Protein AF-A0A8J3CZI0-F1 (afdb_monomer_lite)

Sequence (64 aa):
MIKKVLFVACFALIGATFTYASQIVEEPSCVPVTTSCQIQTIVCGDDIWEIIEGAIEADEVICP

Secondary structure (DSSP, 8-state):
-HHHHHHHHHHHHHHHHGGGSS----PPEEEEEE-TTS-EEEEEESSHHHHHHHHHHHHHHH--

Structure (mmCIF, N/CA/C/O backbone):
data_AF-A0A8J3CZI0-F1
#
_entry.id   AF-A0A8J3CZI0-F1
#
loop_
_atom_site.group_PDB
_atom_site.id
_atom_site.type_symbol
_atom_site.label_atom_id
_atom_site.label_alt_id
_atom_site.label_comp_id
_atom_site.label_asym_id
_atom_site.label_entity_id
_atom_site.label_seq_id
_atom_site.pdbx_PDB_ins_code
_atom_site.Cartn_x
_atom_site.Cartn_y
_atom_site.Cartn_z
_atom_site.occupancy
_atom_site.B_iso_or_equiv
_atom_site.auth_seq_id
_atom_site.auth_comp_id
_atom_site.auth_asym_id
_atom_site.auth_atom_id
_atom_site.pdbx_PDB_model_num
ATOM 1 N N . MET A 1 1 ? -14.581 -3.936 57.266 1.00 50.25 1 MET A N 1
ATOM 2 C CA . MET A 1 1 ? -13.703 -4.206 56.098 1.00 50.25 1 MET A CA 1
ATOM 3 C C . MET A 1 1 ? -14.417 -4.102 54.740 1.00 50.25 1 MET A C 1
ATOM 5 O O . MET A 1 1 ? -13.765 -3.753 53.770 1.00 50.25 1 MET A O 1
ATOM 9 N N . ILE A 1 2 ? -15.744 -4.281 54.668 1.00 55.53 2 ILE A N 1
ATOM 10 C CA . ILE A 1 2 ? -16.550 -4.302 53.423 1.00 55.53 2 ILE A CA 1
ATOM 11 C C . ILE A 1 2 ? -16.555 -2.982 52.613 1.00 55.53 2 ILE A C 1
ATOM 13 O O . ILE A 1 2 ? -16.529 -3.021 51.387 1.00 55.53 2 ILE A O 1
ATOM 17 N N . LYS A 1 3 ? -16.496 -1.805 53.260 1.00 51.97 3 LYS A N 1
ATOM 18 C CA . LYS A 1 3 ? -16.512 -0.496 52.563 1.00 51.97 3 LYS A CA 1
ATOM 19 C C . LYS A 1 3 ? -15.307 -0.245 51.641 1.00 51.97 3 LYS A C 1
ATOM 21 O O . LYS A 1 3 ? -15.452 0.464 50.655 1.00 51.97 3 LYS A O 1
ATOM 26 N N . LYS A 1 4 ? -14.132 -0.814 51.945 1.00 52.25 4 LYS A N 1
ATOM 27 C CA . LYS A 1 4 ? -12.914 -0.617 51.134 1.00 52.25 4 LYS A CA 1
ATOM 28 C C . LYS A 1 4 ? -12.937 -1.452 49.849 1.00 52.25 4 LYS A C 1
ATOM 30 O O . LYS A 1 4 ? -12.430 -1.007 48.831 1.00 52.25 4 LYS A O 1
ATOM 35 N N . VAL A 1 5 ? -13.574 -2.623 49.893 1.00 58.22 5 VAL A N 1
ATOM 36 C CA . VAL A 1 5 ? -13.683 -3.544 48.749 1.00 58.22 5 VAL A CA 1
ATOM 37 C C . VAL A 1 5 ? -14.620 -2.978 47.679 1.00 58.22 5 VAL A C 1
ATOM 39 O O . VAL A 1 5 ? -14.318 -3.056 46.493 1.00 58.22 5 VAL A O 1
ATOM 42 N N . LEU A 1 6 ? -15.708 -2.321 48.099 1.00 57.56 6 LEU A N 1
ATOM 43 C CA . LEU A 1 6 ? -16.670 -1.709 47.178 1.00 57.56 6 LEU A CA 1
ATOM 44 C C . LEU A 1 6 ? -16.059 -0.546 46.372 1.00 57.56 6 LEU A C 1
ATOM 46 O O . LEU A 1 6 ? -16.383 -0.359 45.205 1.00 57.56 6 LEU A O 1
ATOM 50 N N . PHE A 1 7 ? -15.149 0.218 46.985 1.00 55.66 7 PHE A N 1
ATOM 51 C CA . PHE A 1 7 ? -14.532 1.383 46.345 1.00 55.66 7 PHE A CA 1
ATOM 52 C C . PHE A 1 7 ? -13.502 0.989 45.274 1.00 55.66 7 PHE A C 1
ATOM 54 O O . PHE A 1 7 ? -13.393 1.651 44.246 1.00 55.66 7 PHE A O 1
ATOM 61 N N . VAL A 1 8 ? -12.790 -0.123 45.483 1.00 58.25 8 VAL A N 1
ATOM 62 C CA . VAL A 1 8 ? -11.827 -0.670 44.510 1.00 58.25 8 VAL A CA 1
ATOM 63 C C . VAL A 1 8 ? -12.546 -1.260 43.291 1.00 58.25 8 VAL A C 1
ATOM 65 O O . VAL A 1 8 ? -12.078 -1.096 42.167 1.00 58.25 8 VAL A O 1
ATOM 68 N N . ALA A 1 9 ? -13.717 -1.873 43.486 1.00 55.75 9 ALA A N 1
ATOM 69 C CA . ALA A 1 9 ? -14.513 -2.427 42.391 1.00 55.75 9 ALA A CA 1
ATOM 70 C C . ALA A 1 9 ? -15.039 -1.348 41.421 1.00 55.75 9 ALA A C 1
ATOM 72 O O . ALA A 1 9 ? -15.031 -1.562 40.211 1.00 55.75 9 ALA A O 1
ATOM 73 N N . CYS A 1 10 ? -15.428 -0.166 41.918 1.00 54.62 10 CYS A N 1
ATOM 74 C CA . CYS A 1 10 ? -15.877 0.935 41.055 1.00 54.62 10 CYS A CA 1
ATOM 75 C C . CYS A 1 10 ? -14.752 1.529 40.193 1.00 54.62 10 CYS A C 1
ATOM 77 O O . CYS A 1 10 ? -14.993 1.873 39.040 1.00 54.62 10 CYS A O 1
ATOM 79 N N . PHE A 1 11 ? -13.522 1.625 40.708 1.00 56.38 11 PHE A N 1
ATOM 80 C CA . PHE A 1 11 ? -12.390 2.146 39.927 1.00 56.38 11 PHE A CA 1
ATOM 81 C C . PHE A 1 11 ? -11.950 1.192 38.808 1.00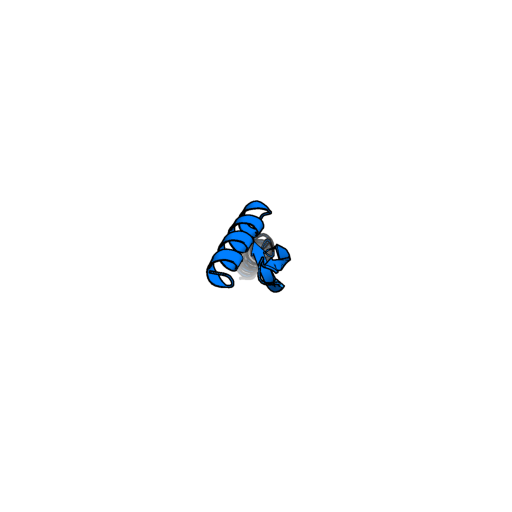 56.38 11 PHE A C 1
ATOM 83 O O . PHE A 1 11 ? -11.562 1.650 37.735 1.00 56.38 11 PHE A O 1
ATOM 90 N N . ALA A 1 12 ? -12.068 -0.122 39.019 1.00 56.16 12 ALA A N 1
ATOM 91 C CA . ALA A 1 12 ? -11.743 -1.119 37.998 1.00 56.16 12 ALA A CA 1
ATOM 92 C C . ALA A 1 12 ? -12.708 -1.085 36.797 1.00 56.16 12 ALA A C 1
ATOM 94 O O . ALA A 1 12 ? -12.296 -1.348 35.671 1.00 56.16 12 ALA A O 1
ATOM 95 N N . LEU A 1 13 ? -13.977 -0.720 37.017 1.00 53.44 13 LEU A N 1
ATOM 96 C CA . LEU A 1 13 ? -14.982 -0.648 35.950 1.00 53.44 13 LEU A CA 1
ATOM 97 C C . LEU A 1 13 ? -14.823 0.590 35.058 1.00 53.44 13 LEU A C 1
ATOM 99 O O . LEU A 1 13 ? -15.119 0.523 33.870 1.00 53.44 13 LEU A O 1
ATOM 103 N N . ILE A 1 14 ? -14.311 1.697 35.601 1.00 55.38 14 ILE A N 1
ATOM 104 C CA . ILE A 1 14 ? -14.102 2.938 34.842 1.00 55.38 14 ILE A CA 1
ATOM 105 C C . ILE A 1 14 ? -12.907 2.802 33.883 1.00 55.38 14 ILE A C 1
ATOM 107 O O . ILE A 1 14 ? -12.953 3.314 32.771 1.00 55.38 14 ILE A O 1
ATOM 111 N N . GLY A 1 15 ? -11.855 2.065 34.262 1.00 52.03 15 GLY A N 1
ATOM 112 C CA . GLY A 1 15 ? -10.685 1.846 33.399 1.00 52.03 15 GLY A CA 1
ATOM 113 C C . GLY A 1 15 ? -10.971 1.022 32.136 1.00 52.03 15 GLY A C 1
ATOM 114 O O . GLY A 1 15 ? -10.329 1.237 31.112 1.00 52.03 15 GLY A O 1
ATOM 115 N N . ALA A 1 16 ? -11.956 0.120 32.182 1.00 51.75 16 ALA A N 1
ATOM 116 C CA . ALA A 1 16 ? -12.276 -0.778 31.070 1.00 51.75 16 ALA A CA 1
ATOM 117 C C . ALA A 1 16 ? -13.075 -0.108 29.937 1.00 51.75 16 ALA A C 1
ATOM 119 O O . ALA A 1 16 ? -13.080 -0.608 28.817 1.00 51.75 16 ALA A O 1
ATOM 120 N N . THR A 1 17 ? -13.749 1.018 30.195 1.00 53.19 17 THR A N 1
ATOM 121 C CA . THR A 1 17 ? -14.556 1.710 29.175 1.00 53.19 17 THR A CA 1
ATOM 122 C C . THR A 1 17 ? -13.752 2.705 28.338 1.00 53.19 17 THR A C 1
ATOM 124 O O . THR A 1 17 ? -14.191 3.065 27.251 1.00 53.19 17 THR A O 1
ATOM 127 N N . PHE A 1 18 ? -12.566 3.129 28.794 1.00 52.50 18 PHE A N 1
ATOM 128 C CA . PHE A 1 18 ? -11.699 4.030 28.018 1.00 52.50 18 PHE A CA 1
ATOM 129 C C . PHE A 1 18 ? -10.932 3.314 26.900 1.00 52.50 18 PHE A C 1
ATOM 131 O O . PHE A 1 18 ? -10.484 3.964 25.963 1.00 52.50 18 PHE A O 1
ATOM 138 N N . THR A 1 19 ? -10.803 1.986 26.957 1.00 53.62 19 THR A N 1
ATOM 139 C CA . THR A 1 19 ? -10.021 1.213 25.976 1.00 53.62 19 THR A CA 1
ATOM 140 C C . THR A 1 19 ? -10.752 1.007 24.644 1.00 53.62 19 THR A C 1
ATOM 142 O O . THR A 1 19 ? -10.114 0.694 23.646 1.00 53.62 19 THR A O 1
ATOM 145 N N . TYR A 1 20 ? -12.073 1.217 24.599 1.00 53.75 20 TYR A N 1
ATOM 146 C CA . TYR A 1 20 ? -12.885 1.036 23.386 1.00 53.75 20 TYR A CA 1
ATOM 147 C C . TYR A 1 20 ? -13.142 2.338 22.612 1.00 53.75 20 TYR A C 1
ATOM 149 O O . TYR A 1 20 ? -13.702 2.294 21.523 1.00 53.75 20 TYR A O 1
ATOM 157 N N . ALA A 1 21 ? -12.748 3.497 23.151 1.00 50.41 21 ALA A N 1
ATOM 158 C CA . ALA A 1 21 ? -12.971 4.793 22.503 1.00 50.41 21 ALA A CA 1
ATOM 159 C C . ALA A 1 21 ? -11.827 5.219 21.562 1.00 50.41 21 ALA A C 1
ATOM 161 O O . ALA A 1 21 ? -11.963 6.210 20.853 1.00 50.41 21 ALA A O 1
ATOM 162 N N . SER A 1 22 ? -10.699 4.502 21.556 1.00 51.78 22 SER A N 1
ATOM 163 C CA . SER A 1 22 ? -9.462 4.935 20.889 1.00 51.78 22 SER A CA 1
ATOM 164 C C . SER A 1 22 ? -9.061 4.099 19.670 1.00 51.78 22 SER A C 1
ATOM 166 O O . SER A 1 22 ? -7.900 4.133 19.282 1.00 51.78 22 SER A O 1
ATOM 168 N N . GLN A 1 23 ? -9.973 3.320 19.083 1.00 51.25 23 GLN A N 1
ATOM 169 C CA . GLN A 1 23 ? -9.668 2.475 17.918 1.00 51.25 23 GLN A CA 1
ATOM 170 C C . GLN A 1 23 ? -10.610 2.744 16.744 1.00 51.25 23 GLN A C 1
ATOM 172 O O . GLN A 1 23 ? -11.069 1.816 16.087 1.00 51.25 23 GLN A O 1
ATOM 177 N N . ILE A 1 24 ? -10.884 4.019 16.455 1.00 55.41 24 ILE A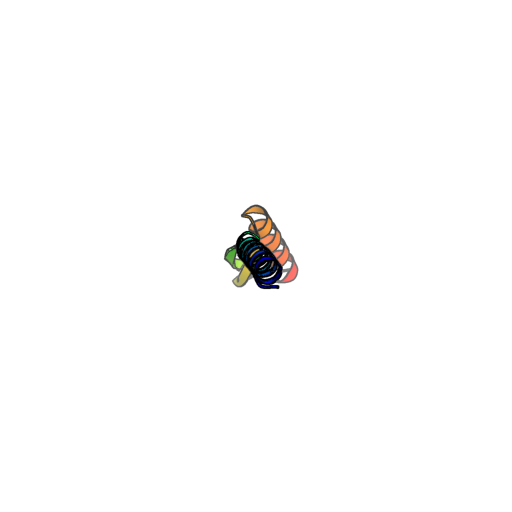 N 1
ATOM 178 C CA . ILE A 1 24 ? -11.212 4.397 15.077 1.00 55.41 24 ILE A CA 1
ATOM 179 C C . ILE A 1 24 ? -9.874 4.352 14.337 1.00 55.41 24 ILE A C 1
ATOM 181 O O . ILE A 1 24 ? -9.182 5.355 14.214 1.00 55.41 24 ILE A O 1
ATOM 185 N N . VAL A 1 25 ? -9.435 3.143 13.999 1.00 57.69 25 VAL A N 1
ATOM 186 C CA . VAL A 1 25 ? -8.398 2.957 12.991 1.00 57.69 25 VAL A CA 1
ATOM 187 C C . VAL A 1 25 ? -9.122 3.271 11.691 1.00 57.69 25 VAL A C 1
ATOM 189 O O . VAL A 1 25 ? -10.015 2.516 11.310 1.00 57.69 25 VAL A O 1
ATOM 192 N N . GLU A 1 26 ? -8.852 4.427 11.085 1.00 60.47 26 GLU A N 1
ATOM 193 C CA . GLU A 1 26 ? -9.223 4.629 9.684 1.00 60.47 26 GLU A CA 1
ATOM 194 C C . GLU A 1 26 ? -8.534 3.505 8.906 1.00 60.47 26 GLU A C 1
ATOM 196 O O . GLU A 1 26 ? -7.309 3.399 8.899 1.00 60.47 26 GLU A O 1
ATOM 201 N N . GLU A 1 27 ? -9.320 2.559 8.386 1.00 68.19 27 GLU A N 1
ATOM 202 C CA . GLU A 1 27 ? -8.781 1.543 7.490 1.00 68.19 27 GLU A CA 1
ATOM 203 C C . GLU A 1 27 ? -8.387 2.256 6.191 1.00 68.19 27 GLU A C 1
ATOM 205 O O . GLU A 1 27 ? -9.240 2.943 5.616 1.00 68.19 27 GLU A O 1
ATOM 210 N N . PRO A 1 28 ? -7.137 2.110 5.715 1.00 74.00 28 PRO A N 1
ATOM 211 C CA . PRO A 1 28 ? -6.712 2.759 4.486 1.00 74.00 28 PRO A CA 1
ATOM 212 C C . PRO A 1 28 ? -7.576 2.263 3.324 1.00 74.00 28 PRO A C 1
ATOM 214 O O . PRO A 1 28 ? -7.850 1.066 3.180 1.00 74.00 28 PRO A O 1
ATOM 217 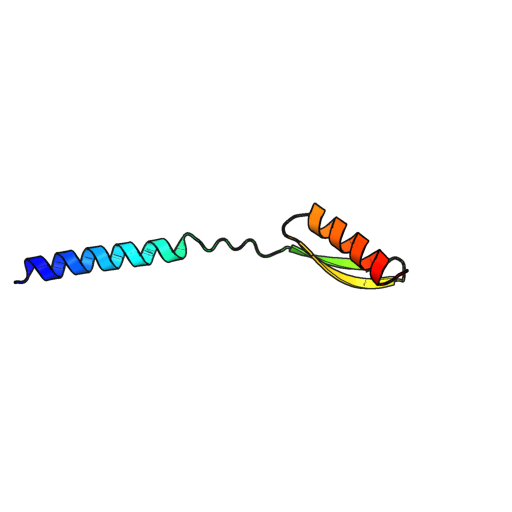N N . SER A 1 29 ? -8.014 3.189 2.478 1.00 86.56 29 SER A N 1
ATOM 218 C CA . SER A 1 29 ? -8.817 2.872 1.303 1.00 86.56 29 SER A CA 1
ATOM 219 C C . SER A 1 29 ? -7.904 2.340 0.205 1.00 86.56 29 SER A C 1
ATOM 221 O O . SER A 1 29 ? -6.985 3.024 -0.239 1.00 86.56 29 SER A O 1
ATOM 223 N N . CYS A 1 30 ? -8.162 1.115 -0.252 1.00 90.50 30 CYS A N 1
ATOM 224 C CA . CYS A 1 30 ? -7.400 0.484 -1.324 1.00 90.50 30 CYS A CA 1
ATOM 225 C C . CYS A 1 30 ? -8.191 0.488 -2.633 1.00 90.50 30 CYS A C 1
ATOM 227 O O . CYS A 1 30 ? -9.334 0.024 -2.677 1.00 90.50 30 CYS A O 1
ATOM 229 N N . VAL A 1 31 ? -7.568 0.940 -3.720 1.00 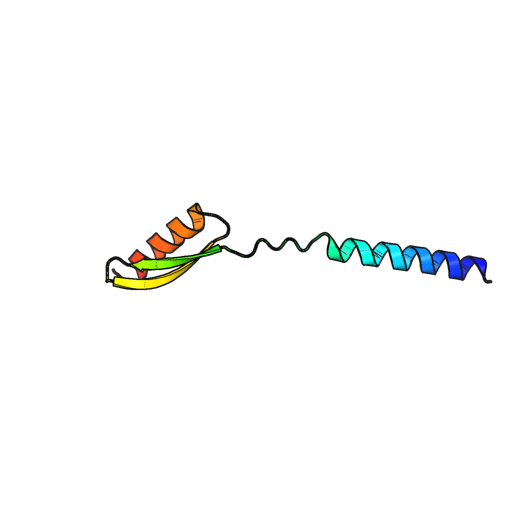91.62 31 VAL A N 1
ATOM 230 C CA . VAL A 1 31 ? -8.163 0.923 -5.061 1.00 91.62 31 VAL A CA 1
ATOM 231 C C . VAL A 1 31 ? -7.275 0.175 -6.056 1.00 91.62 31 VAL A C 1
ATOM 233 O O . VAL A 1 31 ? -6.045 0.266 -5.991 1.00 91.62 31 VAL A O 1
ATOM 236 N N . PRO A 1 32 ? -7.875 -0.580 -6.993 1.00 91.81 32 PRO A N 1
ATOM 237 C CA . PRO A 1 32 ? -7.129 -1.159 -8.094 1.00 91.81 32 PRO A CA 1
ATOM 238 C C . PRO A 1 32 ? -6.723 -0.054 -9.072 1.00 91.81 32 PRO A C 1
ATOM 240 O O . PRO A 1 32 ? -7.557 0.741 -9.509 1.00 91.81 32 PRO A O 1
ATOM 243 N N . VAL A 1 33 ? -5.453 -0.043 -9.457 1.00 90.50 33 VAL A N 1
ATOM 244 C CA . VAL A 1 33 ? -4.913 0.858 -10.474 1.00 90.50 33 VAL A CA 1
ATOM 245 C C . VAL A 1 33 ? -4.278 0.042 -11.590 1.00 90.50 33 VAL A C 1
ATOM 247 O O . VAL A 1 33 ? -3.743 -1.046 -11.377 1.00 90.50 33 VAL A O 1
ATOM 250 N N . THR A 1 34 ? -4.390 0.549 -12.811 1.00 92.81 34 THR A N 1
ATOM 251 C CA . THR A 1 34 ? -3.723 -0.029 -13.978 1.00 92.81 34 THR A CA 1
ATOM 252 C C . THR A 1 34 ? -2.634 0.935 -14.403 1.00 92.81 34 THR A C 1
ATOM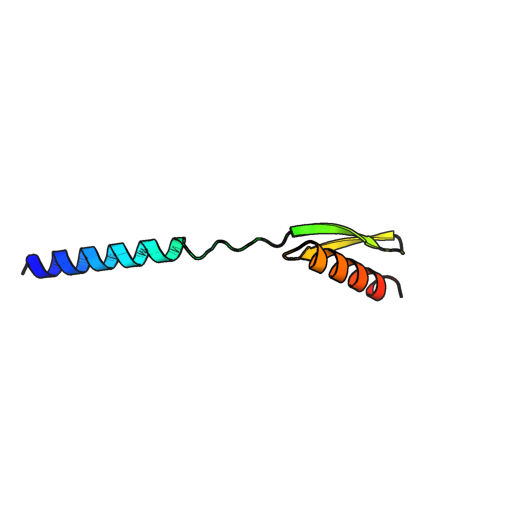 254 O O . THR A 1 34 ? -2.935 2.091 -14.692 1.00 92.81 34 THR A O 1
ATOM 257 N N . THR A 1 35 ? -1.394 0.461 -14.421 1.00 90.50 35 THR A N 1
ATOM 258 C CA . THR A 1 35 ? -0.242 1.253 -14.849 1.00 90.50 35 THR A CA 1
ATOM 259 C C . THR A 1 35 ? -0.251 1.476 -16.367 1.00 90.50 35 THR A C 1
ATOM 261 O O . THR A 1 35 ? -0.967 0.807 -17.120 1.00 90.50 35 THR A O 1
ATOM 264 N N . SER A 1 36 ? 0.575 2.400 -16.843 1.00 91.62 36 SER A N 1
ATOM 265 C CA . SER A 1 36 ? 0.787 2.765 -18.243 1.00 91.62 36 SER A CA 1
ATOM 266 C C . SER A 1 36 ? 1.271 1.583 -19.091 1.00 91.62 36 SER A C 1
ATOM 268 O O . SER A 1 36 ? 0.884 1.448 -20.254 1.00 91.62 36 SER A O 1
ATOM 270 N N . CYS A 1 37 ? 2.018 0.655 -18.490 1.00 92.56 37 CYS A N 1
ATOM 271 C CA . CYS A 1 37 ? 2.407 -0.618 -19.095 1.00 92.56 37 CYS A CA 1
ATOM 272 C C . CYS A 1 37 ? 1.367 -1.746 -18.925 1.00 92.56 37 CYS A C 1
ATOM 274 O O . CYS A 1 37 ? 1.672 -2.911 -19.180 1.00 92.56 37 CYS A O 1
ATOM 276 N N . GLN A 1 38 ? 0.119 -1.405 -18.576 1.00 90.56 38 GLN A N 1
ATOM 277 C CA . GLN A 1 38 ? -1.039 -2.307 -18.472 1.00 90.56 38 GLN A CA 1
ATOM 278 C C . GLN A 1 38 ? -0.928 -3.367 -17.362 1.00 90.56 38 GLN A C 1
ATOM 280 O O . GLN A 1 38 ? -1.546 -4.431 -17.448 1.00 90.56 38 GLN A O 1
ATOM 285 N N . ILE A 1 39 ? -0.172 -3.083 -16.299 1.00 90.69 39 ILE A N 1
ATOM 286 C CA . ILE A 1 39 ? -0.064 -3.961 -15.130 1.00 90.69 39 ILE A CA 1
ATOM 287 C C . ILE A 1 39 ? -1.089 -3.518 -14.086 1.00 90.69 39 ILE A C 1
ATOM 289 O O . ILE A 1 39 ? -1.194 -2.340 -13.756 1.00 90.69 39 ILE A O 1
ATOM 293 N N . GLN A 1 40 ? -1.868 -4.468 -13.567 1.00 91.75 40 GLN A N 1
ATOM 294 C CA . GLN A 1 40 ? -2.803 -4.200 -12.476 1.00 91.75 40 GLN A CA 1
ATOM 295 C C . GLN A 1 40 ? -2.079 -4.302 -11.135 1.00 91.75 40 GLN A C 1
ATOM 297 O O . GLN A 1 40 ? -1.433 -5.310 -10.849 1.00 91.75 40 GLN A O 1
ATOM 302 N N . THR A 1 41 ? -2.223 -3.274 -10.307 1.00 91.12 41 THR A N 1
ATOM 303 C CA . THR A 1 41 ? -1.725 -3.244 -8.931 1.00 91.12 41 THR A CA 1
ATOM 304 C C . THR A 1 41 ? -2.772 -2.625 -8.005 1.00 91.12 41 THR A C 1
ATOM 306 O O . THR A 1 41 ? -3.813 -2.142 -8.452 1.00 91.12 41 THR A O 1
ATOM 309 N N . ILE A 1 42 ? -2.538 -2.702 -6.701 1.00 93.69 42 ILE A N 1
ATOM 310 C CA . ILE A 1 42 ? -3.418 -2.150 -5.673 1.00 93.69 42 ILE A CA 1
ATOM 311 C C . ILE A 1 42 ? -2.635 -1.073 -4.936 1.00 93.69 42 ILE A C 1
ATOM 313 O O . ILE A 1 42 ? -1.525 -1.331 -4.475 1.00 93.69 42 ILE A O 1
ATOM 317 N N . VAL A 1 43 ? -3.231 0.110 -4.814 1.00 93.25 43 VAL A N 1
ATOM 318 C CA . VAL A 1 43 ? -2.67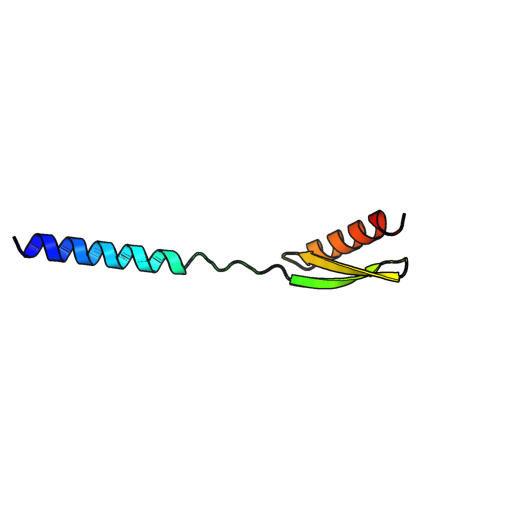6 1.224 -4.041 1.00 93.25 43 VAL A CA 1
ATOM 319 C C . VAL A 1 43 ? -3.628 1.531 -2.897 1.00 93.25 43 VAL A C 1
ATOM 321 O O . VAL A 1 43 ? -4.837 1.628 -3.110 1.00 93.25 43 VAL A O 1
ATOM 324 N N . CYS A 1 44 ? -3.077 1.645 -1.692 1.00 91.94 44 CYS A N 1
ATOM 325 C CA . CYS A 1 44 ? -3.806 1.968 -0.473 1.00 91.94 44 CYS A CA 1
ATOM 326 C C . CYS A 1 44 ? -3.301 3.300 0.078 1.00 91.94 44 CYS A C 1
ATOM 328 O O . CYS A 1 44 ? -2.095 3.535 0.064 1.00 91.94 44 CYS A O 1
ATOM 330 N N . GLY A 1 45 ? -4.209 4.128 0.580 1.00 90.00 45 GLY A N 1
ATOM 331 C CA . GLY A 1 45 ? -3.881 5.388 1.243 1.00 90.00 45 GLY A CA 1
ATOM 332 C C . GLY A 1 45 ? -5.005 5.827 2.171 1.00 90.00 45 GLY A C 1
ATOM 333 O O . GLY A 1 45 ? -6.129 5.318 2.073 1.00 90.00 45 GLY A O 1
ATOM 334 N N . ASP A 1 46 ? -4.695 6.754 3.068 1.00 88.75 46 ASP A N 1
ATOM 335 C CA . ASP A 1 46 ? -5.654 7.269 4.047 1.00 88.75 46 ASP A CA 1
ATOM 336 C C . ASP A 1 46 ? -6.623 8.272 3.395 1.00 88.75 46 ASP A C 1
ATOM 338 O O . ASP A 1 46 ? -7.800 8.349 3.752 1.00 88.75 46 ASP A O 1
ATOM 342 N N . ASP A 1 47 ? -6.172 8.973 2.351 1.00 88.88 47 ASP A N 1
ATOM 343 C CA . ASP A 1 47 ? -7.003 9.846 1.530 1.00 88.88 47 ASP A CA 1
ATOM 344 C C . ASP A 1 47 ? -6.715 9.723 0.021 1.00 88.88 47 ASP A C 1
ATOM 346 O O . ASP A 1 47 ? -5.826 9.003 -0.437 1.00 88.88 47 ASP A O 1
ATOM 350 N N . ILE A 1 48 ? -7.536 10.401 -0.787 1.00 88.81 48 ILE A N 1
ATOM 351 C CA . ILE A 1 48 ? -7.483 10.311 -2.254 1.00 88.81 48 ILE A CA 1
ATOM 352 C C . ILE A 1 48 ? -6.136 10.801 -2.804 1.00 88.81 48 ILE A C 1
ATOM 354 O O . ILE A 1 48 ? -5.697 10.295 -3.836 1.00 88.81 48 ILE A O 1
ATOM 358 N N . TRP A 1 49 ? -5.478 11.764 -2.156 1.00 93.12 49 TRP A N 1
ATOM 359 C CA . TRP A 1 49 ? -4.195 12.274 -2.626 1.00 93.12 49 TRP A CA 1
ATOM 360 C C . TRP A 1 49 ? -3.081 11.260 -2.438 1.00 93.12 49 TRP A C 1
ATOM 362 O O . TRP A 1 49 ? -2.352 11.016 -3.395 1.00 93.12 49 TRP A O 1
ATOM 372 N N . GLU A 1 50 ? -3.015 10.597 -1.285 1.00 92.00 50 GLU A N 1
ATOM 373 C CA . GLU A 1 50 ? -2.040 9.524 -1.056 1.00 92.00 50 GLU A CA 1
ATOM 374 C C . GLU A 1 50 ? -2.215 8.373 -2.053 1.00 92.00 50 GLU A C 1
ATOM 376 O O . GLU A 1 50 ? -1.242 7.839 -2.583 1.00 92.00 50 GLU A O 1
ATOM 381 N N . ILE A 1 51 ? -3.464 8.028 -2.379 1.00 91.69 51 ILE A N 1
ATOM 382 C CA . ILE A 1 51 ? -3.764 7.022 -3.403 1.00 91.69 51 ILE A CA 1
ATOM 383 C C . ILE A 1 51 ? -3.259 7.463 -4.785 1.00 91.69 51 ILE A C 1
ATOM 385 O O . ILE A 1 51 ? -2.723 6.646 -5.535 1.00 91.69 51 ILE A O 1
ATOM 389 N N . ILE A 1 52 ? -3.439 8.735 -5.151 1.00 92.81 52 ILE A N 1
ATOM 390 C CA . ILE A 1 52 ? -2.971 9.267 -6.439 1.00 92.81 52 ILE A CA 1
ATOM 391 C C . ILE A 1 52 ? -1.442 9.280 -6.490 1.00 92.81 52 ILE A C 1
ATOM 393 O O . ILE A 1 52 ? -0.869 8.838 -7.484 1.00 92.81 52 ILE A O 1
ATOM 397 N N . GLU A 1 53 ? -0.785 9.752 -5.432 1.00 95.06 53 GLU A N 1
ATOM 398 C CA . GLU A 1 53 ? 0.676 9.781 -5.337 1.00 95.06 53 GLU A CA 1
ATOM 399 C C . GLU A 1 53 ? 1.262 8.367 -5.413 1.00 95.06 53 GLU A C 1
ATOM 401 O O . GLU A 1 53 ? 2.135 8.114 -6.243 1.00 95.06 53 GLU A O 1
ATOM 406 N N . GLY A 1 54 ? 0.706 7.415 -4.658 1.00 92.62 54 GLY A N 1
ATOM 407 C CA . GLY A 1 54 ? 1.118 6.014 -4.715 1.00 92.62 54 GLY A CA 1
ATOM 408 C C . GLY A 1 54 ? 0.864 5.359 -6.077 1.00 92.62 54 GLY A C 1
ATOM 409 O O . GLY A 1 54 ? 1.634 4.499 -6.499 1.00 92.62 54 GLY A O 1
ATOM 410 N N . ALA A 1 55 ? -0.179 5.771 -6.805 1.00 92.00 55 ALA A N 1
ATOM 411 C CA . ALA A 1 55 ? -0.428 5.295 -8.166 1.00 92.00 55 ALA A CA 1
ATOM 412 C C . ALA A 1 55 ? 0.599 5.832 -9.174 1.00 92.00 55 ALA A C 1
ATOM 414 O O . ALA A 1 55 ? 1.007 5.085 -10.061 1.00 92.00 55 ALA A O 1
ATOM 415 N N . ILE A 1 56 ? 1.029 7.090 -9.031 1.00 93.94 56 ILE A N 1
ATOM 416 C CA . ILE A 1 56 ? 2.086 7.689 -9.861 1.00 93.94 56 ILE A CA 1
ATOM 417 C C . ILE A 1 56 ? 3.427 7.007 -9.574 1.00 93.94 56 ILE A C 1
ATOM 419 O O . ILE A 1 56 ? 4.100 6.580 -10.507 1.00 93.94 56 ILE A O 1
ATOM 423 N N . GLU A 1 57 ? 3.784 6.832 -8.300 1.00 93.31 57 GLU A N 1
ATOM 424 C CA . GLU A 1 57 ? 5.023 6.147 -7.914 1.00 93.31 57 GLU A CA 1
ATOM 425 C C . GLU A 1 57 ? 5.038 4.692 -8.407 1.00 93.31 57 GLU A C 1
ATOM 427 O O . GLU A 1 57 ? 6.028 4.227 -8.974 1.00 93.31 57 GLU A O 1
ATOM 432 N N . ALA A 1 58 ? 3.922 3.971 -8.255 1.00 89.19 58 ALA A N 1
ATOM 433 C CA . ALA A 1 58 ? 3.795 2.616 -8.776 1.00 89.19 58 ALA A CA 1
ATOM 434 C C . ALA A 1 58 ? 3.964 2.565 -10.304 1.00 89.19 58 ALA A C 1
ATOM 436 O O . ALA A 1 58 ? 4.556 1.610 -10.807 1.00 89.19 58 ALA A O 1
ATOM 437 N N . ASP A 1 59 ? 3.483 3.572 -11.037 1.00 91.25 59 ASP A N 1
ATOM 438 C CA . ASP A 1 59 ? 3.676 3.668 -12.485 1.00 91.25 59 ASP A CA 1
ATOM 439 C C . ASP A 1 59 ? 5.152 3.836 -12.853 1.00 91.25 59 ASP A C 1
ATOM 441 O O . ASP A 1 59 ? 5.670 3.061 -13.650 1.00 91.25 59 ASP A O 1
ATOM 445 N N . GLU A 1 60 ? 5.849 4.780 -12.217 1.00 93.00 60 GLU A N 1
ATOM 446 C CA . GLU A 1 60 ? 7.265 5.063 -12.483 1.00 93.00 60 GLU A CA 1
ATOM 447 C C . GLU A 1 60 ? 8.181 3.877 -12.140 1.00 93.00 60 GLU A C 1
ATOM 449 O O . GLU A 1 60 ? 9.176 3.627 -12.822 1.00 93.00 60 GLU A O 1
ATOM 454 N N . VAL A 1 61 ? 7.849 3.116 -11.092 1.00 91.56 61 VAL A N 1
ATOM 455 C CA . VAL A 1 61 ? 8.633 1.945 -10.671 1.00 91.56 61 VAL A CA 1
ATOM 456 C C . VAL A 1 61 ? 8.383 0.740 -11.577 1.00 91.56 61 VAL A C 1
ATOM 458 O O . VAL A 1 61 ? 9.315 0.001 -11.905 1.00 91.56 61 VAL A O 1
ATOM 461 N N . ILE A 1 62 ? 7.124 0.499 -11.947 1.00 88.56 62 ILE A N 1
ATOM 462 C CA . ILE A 1 62 ? 6.729 -0.689 -12.712 1.00 88.56 62 ILE A CA 1
ATOM 463 C C . ILE A 1 62 ? 6.960 -0.478 -14.219 1.00 88.56 62 ILE A C 1
ATOM 465 O O . ILE A 1 62 ? 7.256 -1.443 -14.928 1.00 88.56 62 ILE A O 1
ATOM 469 N N . CYS A 1 63 ? 6.860 0.761 -14.702 1.00 88.31 63 CYS A N 1
ATOM 470 C CA . CYS A 1 63 ? 6.934 1.137 -16.112 1.00 88.31 63 CYS A CA 1
ATOM 471 C C . CYS A 1 63 ? 7.968 2.268 -16.353 1.00 88.31 63 CYS A C 1
ATOM 473 O O . CYS A 1 63 ? 7.571 3.382 -16.698 1.00 88.31 63 CYS A O 1
ATOM 475 N N . PRO A 1 64 ? 9.281 2.009 -16.182 1.00 78.19 64 PRO A N 1
ATOM 476 C CA . PRO A 1 64 ? 10.329 3.000 -16.446 1.00 78.19 64 PRO A CA 1
ATOM 477 C C . PRO A 1 64 ? 10.469 3.387 -17.929 1.00 78.19 64 PRO A C 1
ATOM 479 O O . PRO A 1 64 ? 10.119 2.564 -18.812 1.00 78.19 64 PRO A O 1
#

Organism: NCBI:txid849756

Radius of gyration: 24.26 Å; chains: 1; bounding box: 27×17×75 Å

Foldseek 3Di:
DVVVVVVVVVVVVVVVVVVVVPPPPQFWDKDWDAAPVRDIDIATGSDPVSSVVRNVVCNVVVPD

pLDDT: mean 75.5, std 17.97, range [50.25, 95.06]